Protein AF-A0AAN8F1D9-F1 (afdb_monomer_lite)

Organism: Trichostrongylus colubriformis (NCBI:txid6319)

pLDDT: mean 73.76, std 9.16, range [52.53, 87.06]

Structure (mmCIF, N/CA/C/O backbone):
data_AF-A0AAN8F1D9-F1
#
_entry.id   AF-A0AAN8F1D9-F1
#
loop_
_atom_site.group_PDB
_atom_site.id
_atom_site.type_symbol
_atom_site.label_atom_id
_atom_site.label_alt_id
_atom_site.label_comp_id
_atom_site.label_asym_id
_atom_site.label_entity_id
_atom_site.label_seq_id
_atom_site.pdbx_PDB_ins_code
_atom_site.Cartn_x
_atom_site.Cartn_y
_atom_site.Cartn_z
_atom_site.occupancy
_atom_site.B_iso_or_equiv
_atom_site.auth_seq_id
_atom_site.auth_comp_id
_atom_site.auth_asym_id
_atom_site.auth_atom_id
_atom_site.pdbx_PDB_model_num
ATOM 1 N N . MET A 1 1 ? 3.327 -11.666 -13.579 1.00 53.69 1 MET A N 1
ATOM 2 C CA . MET A 1 1 ? 2.698 -10.582 -12.783 1.00 53.69 1 MET A CA 1
ATOM 3 C C . MET A 1 1 ? 1.737 -11.094 -11.709 1.00 53.69 1 MET A C 1
ATOM 5 O O . MET A 1 1 ? 1.859 -10.645 -10.581 1.00 53.69 1 MET A O 1
ATOM 9 N N . ARG A 1 2 ? 0.835 -12.052 -11.993 1.00 58.66 2 ARG A N 1
ATOM 10 C CA . ARG A 1 2 ? -0.145 -12.573 -11.006 1.00 58.66 2 ARG A CA 1
ATOM 11 C C . ARG A 1 2 ? 0.487 -13.102 -9.704 1.00 58.66 2 ARG A C 1
ATOM 13 O O . ARG A 1 2 ? 0.009 -12.784 -8.625 1.00 58.66 2 ARG A O 1
ATOM 20 N N . ASN A 1 3 ? 1.609 -13.815 -9.809 1.00 66.00 3 ASN A N 1
ATOM 21 C CA . ASN A 1 3 ? 2.299 -14.393 -8.647 1.00 66.00 3 ASN A CA 1
ATOM 22 C C . ASN A 1 3 ? 2.954 -13.321 -7.761 1.00 66.00 3 ASN A C 1
ATOM 24 O O . ASN A 1 3 ? 2.948 -13.440 -6.544 1.00 66.00 3 ASN A O 1
ATOM 28 N N . THR A 1 4 ? 3.471 -12.244 -8.361 1.00 73.31 4 THR A N 1
ATOM 29 C CA . THR A 1 4 ? 4.082 -11.125 -7.630 1.00 73.31 4 THR A CA 1
ATOM 30 C C . THR A 1 4 ? 3.043 -10.373 -6.806 1.00 73.31 4 THR A C 1
ATOM 32 O O . THR A 1 4 ? 3.311 -10.066 -5.652 1.00 73.31 4 THR A O 1
ATOM 35 N N . ILE A 1 5 ? 1.849 -10.137 -7.368 1.00 71.81 5 ILE A N 1
ATOM 36 C CA . ILE A 1 5 ? 0.749 -9.462 -6.662 1.00 71.81 5 ILE A CA 1
ATOM 37 C C . ILE A 1 5 ? 0.263 -10.313 -5.483 1.00 71.81 5 ILE A C 1
ATOM 39 O O . ILE A 1 5 ? 0.079 -9.787 -4.392 1.00 71.81 5 ILE A O 1
ATOM 43 N N . SER A 1 6 ? 0.126 -11.633 -5.652 1.00 75.06 6 SER A N 1
ATOM 44 C CA . SER A 1 6 ? -0.197 -12.524 -4.527 1.00 75.06 6 SER A CA 1
ATOM 45 C C . SER A 1 6 ? 0.908 -12.557 -3.466 1.00 75.06 6 SER A C 1
ATOM 47 O O . SER A 1 6 ? 0.601 -12.564 -2.277 1.00 75.06 6 SER A O 1
ATOM 49 N N . ASN A 1 7 ? 2.179 -12.512 -3.876 1.00 78.62 7 ASN A N 1
ATOM 50 C CA . ASN A 1 7 ? 3.313 -12.538 -2.951 1.00 78.62 7 ASN A CA 1
ATOM 51 C C . ASN A 1 7 ? 3.467 -11.241 -2.135 1.00 78.62 7 ASN A C 1
ATOM 53 O O . ASN A 1 7 ? 3.983 -11.292 -1.027 1.00 78.62 7 ASN A O 1
ATOM 57 N N . ILE A 1 8 ? 3.015 -10.092 -2.654 1.00 78.56 8 ILE A N 1
ATOM 58 C CA . ILE A 1 8 ? 2.994 -8.804 -1.928 1.00 78.56 8 ILE A CA 1
ATOM 59 C C . ILE A 1 8 ? 1.666 -8.542 -1.205 1.00 78.56 8 ILE A C 1
ATOM 61 O O . ILE A 1 8 ? 1.644 -7.819 -0.211 1.00 78.56 8 ILE A O 1
ATOM 65 N N . ALA A 1 9 ? 0.567 -9.161 -1.643 1.00 82.12 9 ALA A N 1
ATOM 66 C CA . ALA A 1 9 ? -0.719 -9.081 -0.955 1.00 82.12 9 ALA A CA 1
ATOM 67 C C . ALA A 1 9 ? -0.669 -9.773 0.415 1.00 82.12 9 ALA A C 1
ATOM 69 O O . ALA A 1 9 ? -1.181 -9.229 1.387 1.00 82.12 9 ALA A O 1
ATOM 70 N N . TRP A 1 10 ? 0.001 -10.925 0.513 1.00 80.88 10 TRP A N 1
ATOM 71 C CA . TRP A 1 10 ? 0.157 -11.665 1.768 1.00 80.88 10 TRP A CA 1
ATOM 72 C C . TRP A 1 10 ? 0.825 -10.857 2.904 1.00 80.88 10 TRP A C 1
ATOM 74 O O . TRP A 1 10 ? 0.210 -10.731 3.965 1.00 80.88 10 TRP A O 1
ATOM 84 N N . PRO A 1 11 ? 2.010 -10.234 2.719 1.00 82.81 11 PRO A N 1
ATOM 85 C CA . PRO A 1 11 ? 2.629 -9.402 3.753 1.00 82.81 11 PRO A CA 1
ATOM 86 C C . PRO A 1 11 ? 1.838 -8.117 4.040 1.00 82.81 11 PRO A C 1
ATOM 88 O O . PRO A 1 11 ? 1.803 -7.668 5.183 1.00 82.81 11 PRO A O 1
ATOM 91 N N . MET A 1 12 ? 1.155 -7.542 3.043 1.00 84.12 12 MET A N 1
ATOM 92 C CA . MET A 1 12 ? 0.276 -6.384 3.257 1.00 84.12 12 MET A CA 1
ATOM 93 C C . MET A 1 12 ? -0.917 -6.740 4.143 1.00 84.12 12 MET A C 1
ATOM 9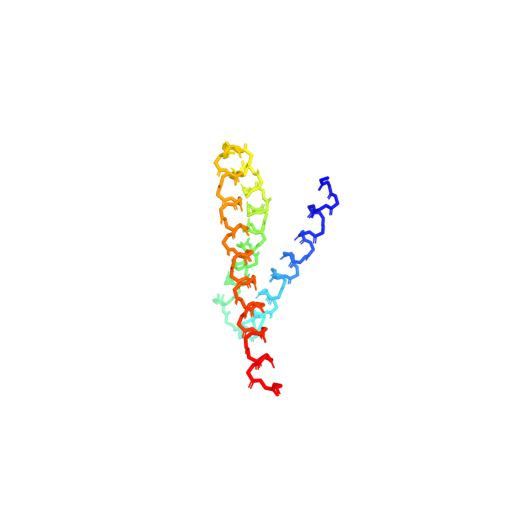5 O O . MET A 1 12 ? -1.200 -6.039 5.114 1.00 84.12 12 MET A O 1
ATOM 99 N N . SER A 1 13 ? -1.590 -7.856 3.860 1.00 85.25 13 SER A N 1
ATOM 100 C CA . SER A 1 13 ? -2.668 -8.362 4.708 1.00 85.25 13 SER A CA 1
ATOM 10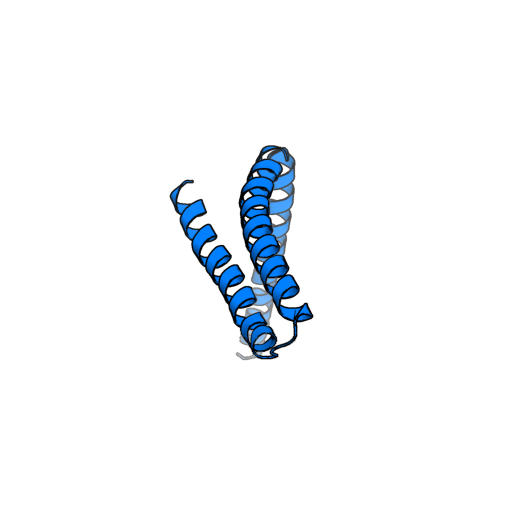1 C C . SER A 1 13 ? -2.163 -8.702 6.106 1.00 85.25 13 SER A C 1
ATOM 103 O O . SER A 1 13 ? -2.815 -8.342 7.079 1.00 85.25 13 SER A O 1
ATOM 105 N N . GLN A 1 14 ? -0.985 -9.316 6.228 1.00 87.06 14 GLN A N 1
ATOM 106 C CA . GLN A 1 14 ? -0.368 -9.610 7.521 1.00 87.06 14 GLN A CA 1
ATOM 107 C C . GLN A 1 14 ? -0.124 -8.338 8.351 1.00 87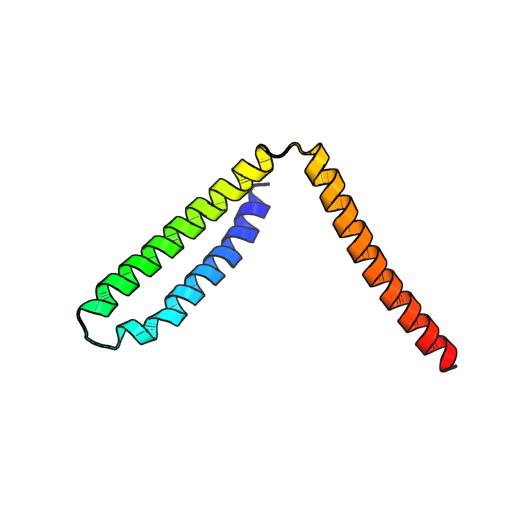.06 14 GLN A C 1
ATOM 109 O O . GLN A 1 14 ? -0.440 -8.314 9.540 1.00 87.06 14 GLN A O 1
ATOM 114 N N . ALA A 1 15 ? 0.367 -7.268 7.723 1.00 84.88 15 ALA A N 1
ATOM 115 C CA . ALA A 1 15 ? 0.550 -5.968 8.364 1.00 84.88 15 ALA A CA 1
ATOM 116 C C . ALA A 1 15 ? -0.785 -5.295 8.743 1.00 84.88 15 ALA A C 1
ATOM 118 O O . ALA A 1 15 ? -0.900 -4.703 9.810 1.00 84.88 15 ALA A O 1
ATOM 119 N N . GLY A 1 16 ? -1.821 -5.408 7.907 1.00 84.25 16 GLY A N 1
ATOM 120 C CA . GLY A 1 16 ? -3.159 -4.898 8.229 1.00 84.25 16 GLY A CA 1
ATOM 121 C C . GLY A 1 16 ? -3.838 -5.669 9.365 1.00 84.25 16 GLY A C 1
ATOM 122 O O . GLY A 1 16 ? -4.549 -5.097 10.183 1.00 84.25 16 GLY A O 1
ATOM 123 N N . ILE A 1 17 ? -3.599 -6.975 9.457 1.00 85.56 17 ILE A N 1
ATOM 124 C CA . ILE A 1 17 ? -4.145 -7.804 10.535 1.00 85.56 17 ILE A CA 1
ATOM 125 C C . ILE A 1 17 ? -3.447 -7.482 11.863 1.00 85.56 17 ILE A C 1
ATOM 127 O O . ILE A 1 17 ? -4.110 -7.424 12.898 1.00 85.56 17 ILE A O 1
ATOM 131 N N . SER A 1 18 ? -2.139 -7.208 11.857 1.00 86.44 18 SER A N 1
ATOM 132 C CA . SER A 1 18 ? -1.414 -6.862 13.084 1.00 86.44 18 SER A CA 1
ATOM 133 C C . SER A 1 18 ? -1.833 -5.509 13.667 1.00 86.44 18 SER A C 1
ATOM 135 O O . SER A 1 18 ? -1.879 -5.382 14.889 1.00 86.44 18 SER A O 1
ATOM 137 N N . THR A 1 19 ? -2.225 -4.527 12.846 1.00 85.19 19 THR A N 1
ATOM 138 C CA . THR A 1 19 ? -2.769 -3.246 13.339 1.00 85.19 19 THR A CA 1
ATOM 139 C C . THR A 1 19 ? -4.139 -3.425 13.991 1.00 85.19 19 THR A C 1
ATOM 141 O O . THR A 1 19 ? -4.399 -2.848 15.047 1.00 85.19 19 THR A O 1
ATOM 144 N N . VAL A 1 20 ? -4.988 -4.287 13.424 1.00 79.62 20 VAL A N 1
ATOM 145 C CA . VAL A 1 20 ? -6.289 -4.646 14.011 1.00 79.62 20 VAL A CA 1
ATOM 146 C C . VAL A 1 20 ? -6.101 -5.386 15.339 1.00 79.62 20 VAL A C 1
ATOM 148 O O . VAL A 1 20 ? -6.740 -5.037 16.330 1.00 79.62 20 VAL A O 1
ATOM 151 N N . ILE A 1 21 ? -5.182 -6.357 15.395 1.00 81.56 21 ILE A N 1
ATOM 152 C CA . ILE A 1 21 ? -4.850 -7.091 16.628 1.00 81.56 21 ILE A CA 1
ATOM 153 C C . ILE A 1 21 ? -4.217 -6.161 17.680 1.00 81.56 21 ILE A C 1
ATOM 155 O O . ILE A 1 21 ? -4.500 -6.296 18.866 1.00 81.56 21 ILE A O 1
ATOM 159 N N . CYS A 1 22 ? -3.414 -5.175 17.272 1.00 78.69 22 CYS A N 1
ATOM 160 C CA . CYS A 1 22 ? -2.811 -4.186 18.171 1.00 78.69 22 CYS A CA 1
ATOM 161 C C . CYS A 1 22 ? -3.851 -3.258 18.827 1.00 78.69 22 CYS A C 1
ATOM 163 O O . CYS A 1 22 ? -3.654 -2.812 19.955 1.00 78.69 22 CYS A O 1
ATOM 165 N N . ILE A 1 23 ? -4.983 -3.009 18.160 1.00 72.75 23 ILE A N 1
ATOM 166 C CA . ILE A 1 23 ? -6.097 -2.193 18.678 1.00 72.75 23 ILE A CA 1
ATOM 167 C C . ILE A 1 23 ? -7.097 -3.024 19.506 1.00 72.75 23 ILE A C 1
ATOM 169 O O . ILE A 1 23 ? -7.897 -2.469 20.259 1.00 72.75 23 ILE A O 1
ATOM 173 N N . LEU A 1 24 ? -7.008 -4.356 19.461 1.00 69.62 24 LEU A N 1
ATOM 174 C CA . LEU A 1 24 ? -7.831 -5.286 20.241 1.00 69.62 24 LEU A CA 1
ATOM 175 C C . LEU A 1 24 ? -7.905 -4.998 21.763 1.00 69.62 24 LEU A C 1
ATOM 177 O O . LEU A 1 24 ? -9.006 -5.092 22.303 1.00 69.62 24 LEU A O 1
ATOM 181 N N . PRO A 1 25 ? -6.836 -4.597 22.488 1.00 64.94 25 PRO A N 1
ATOM 182 C CA . PRO A 1 25 ? -6.941 -4.291 23.920 1.00 64.94 25 PRO A CA 1
ATOM 183 C C . PRO A 1 25 ? -7.829 -3.073 24.242 1.00 64.94 25 PRO A C 1
ATOM 185 O O . PRO A 1 25 ? -8.349 -2.988 25.352 1.00 64.94 25 PRO A O 1
ATOM 188 N N . ILE A 1 26 ? -8.091 -2.174 23.283 1.00 63.78 26 ILE A N 1
ATOM 189 C CA . ILE A 1 26 ? -9.021 -1.038 23.456 1.00 63.78 26 ILE A CA 1
ATOM 190 C C . ILE A 1 26 ? -10.490 -1.510 23.521 1.00 63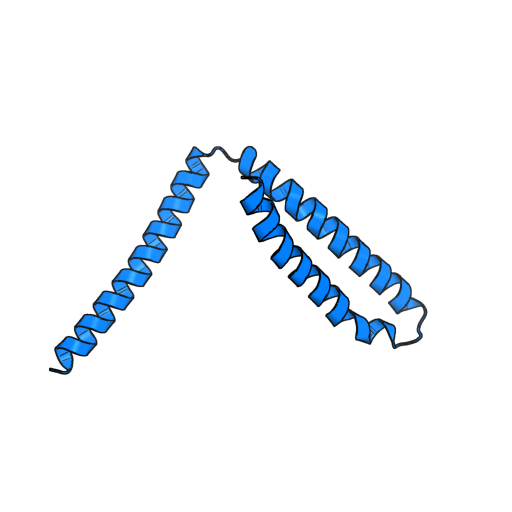.78 26 ILE A C 1
ATOM 192 O O . ILE A 1 26 ? -11.317 -0.849 24.146 1.00 63.78 26 ILE A O 1
ATOM 196 N N . VAL A 1 27 ? -10.821 -2.673 22.939 1.00 57.34 27 VAL A N 1
ATOM 197 C CA . VAL A 1 27 ? -12.173 -3.284 22.961 1.00 57.34 27 VAL A CA 1
ATOM 198 C C . VAL A 1 27 ? -12.564 -3.784 24.352 1.00 57.34 27 VAL A C 1
ATOM 200 O O . VAL A 1 27 ? -13.748 -3.843 24.683 1.00 57.34 27 VAL A O 1
ATOM 203 N N . VAL A 1 28 ? -11.580 -4.163 25.170 1.00 59.09 28 VAL A N 1
ATOM 204 C CA . VAL A 1 28 ? -11.818 -4.769 26.489 1.00 59.09 28 VAL A CA 1
ATOM 205 C C . VAL A 1 28 ? -12.395 -3.742 27.478 1.00 59.09 28 VAL A C 1
ATOM 207 O O . VAL A 1 28 ? -13.072 -4.115 28.435 1.00 59.09 28 VAL A O 1
ATOM 210 N N . LEU A 1 29 ? -12.234 -2.441 27.203 1.00 63.38 29 LEU A N 1
ATOM 211 C CA . LEU A 1 29 ? -12.933 -1.373 27.914 1.00 63.38 29 LEU A CA 1
ATOM 212 C C . LEU A 1 29 ? -14.404 -1.331 27.455 1.00 63.38 29 LEU A C 1
ATOM 214 O O . LEU A 1 29 ? -14.726 -0.791 26.399 1.00 63.38 29 LEU A O 1
ATOM 218 N N . GLN A 1 30 ? -15.295 -1.916 28.260 1.00 54.09 30 GLN A N 1
ATOM 219 C CA . GLN A 1 30 ? -16.756 -1.986 28.083 1.00 54.09 30 GLN A CA 1
ATOM 220 C C . GLN A 1 30 ? -17.431 -0.600 28.149 1.00 54.09 30 GLN A C 1
ATOM 222 O O . GLN A 1 30 ? -18.235 -0.317 29.033 1.00 54.09 30 GLN A O 1
ATOM 227 N N . ASN A 1 31 ? -17.089 0.299 27.233 1.00 58.88 31 ASN A N 1
ATOM 228 C CA . ASN A 1 31 ? -17.721 1.601 27.083 1.00 58.88 31 ASN A CA 1
ATOM 229 C C . ASN A 1 31 ? -18.356 1.692 25.682 1.00 58.88 31 ASN A C 1
ATOM 231 O O . ASN A 1 31 ? -17.859 1.103 24.725 1.00 58.88 31 ASN A O 1
ATOM 235 N N . TYR A 1 32 ? -19.463 2.418 25.526 1.00 60.97 32 TYR A N 1
ATOM 236 C CA . TYR A 1 32 ? -20.205 2.486 24.253 1.00 60.97 32 TYR A CA 1
ATOM 237 C C . TYR A 1 32 ? -19.407 3.159 23.113 1.00 60.97 32 TYR A C 1
ATOM 239 O O . TYR A 1 32 ? -19.628 2.877 21.936 1.00 60.97 32 TYR A O 1
ATOM 247 N N . ILE A 1 33 ? -18.445 4.018 23.458 1.00 65.75 33 ILE A N 1
ATOM 248 C CA . ILE A 1 33 ? -17.602 4.784 22.524 1.00 65.75 33 ILE A CA 1
ATOM 249 C C . ILE A 1 33 ? -16.547 3.921 21.779 1.00 65.75 33 ILE A C 1
ATOM 251 O O . ILE A 1 33 ? -16.425 4.055 20.560 1.00 65.75 33 ILE A O 1
ATOM 255 N N . PRO A 1 34 ? -15.796 3.002 22.418 1.00 68.31 34 PRO A N 1
ATOM 256 C CA . PRO A 1 34 ? -14.820 2.158 21.714 1.00 68.31 34 PRO A CA 1
ATOM 257 C C . PRO A 1 34 ? -15.419 1.148 20.714 1.00 68.31 34 PRO A C 1
ATOM 259 O O . PRO A 1 34 ? -14.725 0.730 19.786 1.00 68.31 34 PRO A O 1
ATOM 262 N N . LEU A 1 35 ? -16.707 0.792 20.815 1.00 71.31 35 LEU A N 1
ATOM 263 C CA . LEU A 1 35 ? -17.344 -0.146 19.875 1.00 71.31 35 LEU A CA 1
ATOM 264 C C . LEU A 1 35 ? -17.444 0.431 18.453 1.00 71.31 35 LEU A C 1
ATOM 266 O O . LEU A 1 35 ? -17.184 -0.269 17.469 1.00 71.31 35 LEU A O 1
ATOM 270 N N . VAL A 1 36 ? -17.775 1.720 18.336 1.00 73.94 36 VAL A N 1
ATOM 271 C CA . VAL A 1 36 ? -17.802 2.421 17.041 1.00 73.94 36 VAL A CA 1
ATOM 272 C C . VAL A 1 36 ? -16.393 2.713 16.528 1.00 73.94 36 VAL A C 1
ATOM 274 O O . VAL A 1 36 ? -16.165 2.672 15.320 1.00 73.94 36 VAL A O 1
ATOM 277 N N . PHE A 1 37 ? -15.424 2.907 17.427 1.00 72.50 37 PHE A N 1
ATOM 278 C CA . PHE A 1 37 ? -14.016 3.083 17.072 1.00 72.50 37 PHE A CA 1
ATOM 279 C C . PHE A 1 37 ? -13.456 1.841 16.372 1.00 72.50 37 PHE A C 1
ATOM 281 O O . PHE A 1 37 ? -12.910 1.937 15.279 1.00 72.50 37 PHE A O 1
ATOM 288 N N . VAL A 1 38 ? -13.681 0.651 16.927 1.00 75.94 38 VAL A N 1
ATOM 289 C CA . VAL A 1 38 ? -13.159 -0.605 16.361 1.00 75.94 38 VAL A CA 1
ATOM 290 C C . VAL A 1 38 ? -13.830 -0.950 15.035 1.00 75.94 38 VAL A C 1
ATOM 292 O O . VAL A 1 38 ? -13.154 -1.373 14.095 1.00 75.94 38 VAL A O 1
ATOM 295 N N . LYS A 1 39 ? -15.143 -0.705 14.916 1.00 76.94 39 LYS A N 1
ATOM 296 C CA . LYS A 1 39 ? -15.855 -0.837 13.637 1.00 76.94 39 LYS A CA 1
ATOM 297 C C . LYS A 1 39 ? -15.298 0.111 12.571 1.00 76.94 39 LYS A C 1
ATOM 299 O O . LYS A 1 39 ? -15.124 -0.307 11.430 1.00 76.94 39 LYS A O 1
ATOM 304 N N . THR A 1 40 ? -14.961 1.342 12.950 1.00 83.62 40 THR A N 1
ATOM 305 C CA . THR A 1 40 ? -14.386 2.347 12.043 1.00 83.62 40 THR A CA 1
ATOM 306 C C . THR A 1 40 ? -12.959 1.986 11.634 1.00 83.62 40 THR A C 1
ATOM 308 O O . THR A 1 40 ? -12.640 2.033 10.452 1.00 83.62 40 THR A O 1
ATOM 311 N N . ILE A 1 41 ? -12.119 1.554 12.578 1.00 83.56 41 ILE A N 1
ATOM 312 C CA . ILE A 1 41 ? -10.740 1.117 12.319 1.00 83.56 41 ILE A CA 1
ATOM 313 C C . ILE A 1 41 ? -10.710 -0.127 11.422 1.00 83.56 41 ILE A C 1
ATOM 315 O O . ILE A 1 41 ? -9.949 -0.196 10.464 1.00 83.56 41 ILE A O 1
ATOM 319 N N . THR A 1 42 ? -11.564 -1.111 11.684 1.00 82.88 42 THR A N 1
ATOM 320 C CA . THR A 1 42 ? -11.623 -2.322 10.853 1.00 82.88 42 THR A CA 1
ATOM 321 C C . THR A 1 42 ? -12.050 -1.979 9.427 1.00 82.88 42 THR A C 1
ATOM 323 O O . THR A 1 42 ? -11.448 -2.446 8.462 1.00 82.88 42 THR A O 1
ATOM 326 N N . LEU A 1 43 ? -13.053 -1.109 9.284 1.00 86.19 43 LEU A N 1
ATOM 327 C CA . LEU A 1 43 ? -13.541 -0.674 7.982 1.00 86.19 43 LEU A CA 1
ATOM 328 C C . LEU A 1 43 ? -12.500 0.172 7.242 1.00 86.19 43 LEU A C 1
ATOM 330 O O . LEU A 1 43 ? -12.250 -0.095 6.073 1.00 86.19 43 LEU A O 1
ATOM 334 N N . VAL A 1 44 ? -11.841 1.128 7.906 1.00 86.69 44 VAL A N 1
ATOM 335 C CA . VAL A 1 44 ? -10.803 1.959 7.272 1.00 86.69 44 VAL A CA 1
ATOM 336 C C . VAL A 1 44 ? -9.571 1.140 6.893 1.00 86.69 44 VAL A C 1
ATOM 338 O O . VAL A 1 44 ? -8.978 1.413 5.857 1.00 86.69 44 VAL A O 1
ATOM 341 N N . VAL A 1 45 ? -9.204 0.108 7.661 1.00 86.38 45 VAL A N 1
ATOM 342 C CA . VAL A 1 45 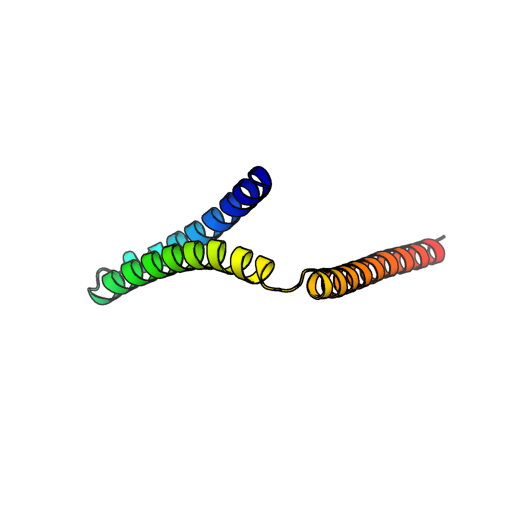? -8.088 -0.789 7.321 1.00 86.38 45 VAL A CA 1
ATOM 343 C C . VAL A 1 45 ? -8.441 -1.644 6.108 1.00 86.38 45 VAL A C 1
ATOM 345 O O . VAL A 1 45 ? -7.650 -1.704 5.173 1.00 86.38 45 VAL A O 1
ATOM 348 N N . ILE A 1 46 ? -9.630 -2.254 6.056 1.00 85.25 46 ILE A N 1
ATOM 349 C CA . ILE A 1 46 ? -10.053 -3.058 4.896 1.00 85.25 46 ILE A CA 1
ATOM 350 C C . ILE A 1 46 ? -10.190 -2.177 3.653 1.00 85.25 46 ILE A C 1
ATOM 352 O O . ILE A 1 46 ? -9.658 -2.509 2.596 1.00 85.25 46 ILE A O 1
ATOM 356 N N . TRP A 1 47 ? -10.863 -1.033 3.779 1.00 84.94 47 TRP A N 1
ATOM 357 C CA . TRP A 1 47 ? -11.071 -0.104 2.672 1.00 84.94 47 TRP A CA 1
ATOM 358 C C . TRP A 1 47 ? -9.754 0.533 2.229 1.00 84.94 47 TRP A C 1
ATOM 360 O O . TRP A 1 47 ? -9.519 0.678 1.036 1.00 84.94 47 TRP A O 1
ATOM 370 N N . GLY A 1 48 ? -8.865 0.853 3.168 1.00 85.56 48 GLY A N 1
ATOM 371 C CA . GLY A 1 48 ? -7.536 1.400 2.917 1.00 85.56 48 GLY A CA 1
ATOM 372 C C . GLY A 1 48 ? -6.586 0.390 2.281 1.00 85.56 48 GLY A C 1
ATOM 373 O O . GLY A 1 48 ? -5.870 0.755 1.356 1.00 85.56 48 GLY A O 1
ATOM 374 N N . LEU A 1 49 ? -6.615 -0.884 2.689 1.00 83.31 49 LEU A N 1
ATOM 375 C CA . LEU A 1 49 ? -5.868 -1.944 2.007 1.00 83.31 49 LEU A CA 1
ATOM 376 C C . LEU A 1 49 ? -6.427 -2.202 0.612 1.00 83.31 49 LEU A C 1
ATOM 378 O O . LEU A 1 49 ? -5.654 -2.338 -0.328 1.00 83.31 49 LEU A O 1
ATOM 382 N N . TRP A 1 50 ? -7.749 -2.256 0.452 1.00 83.94 50 TRP A N 1
ATOM 383 C CA . TRP A 1 50 ? -8.366 -2.530 -0.844 1.00 83.94 50 TRP A CA 1
ATOM 384 C C . TRP A 1 50 ? -8.143 -1.374 -1.824 1.00 83.94 50 TRP A C 1
ATOM 386 O O . TRP A 1 50 ? -7.662 -1.581 -2.935 1.00 83.94 50 TRP A O 1
ATOM 396 N N . HIS A 1 51 ? -8.383 -0.139 -1.382 1.00 78.62 51 HIS A N 1
ATOM 397 C CA . HIS A 1 51 ? -8.115 1.063 -2.160 1.00 78.62 51 HIS A CA 1
ATOM 398 C C . HIS A 1 51 ? -6.614 1.285 -2.361 1.00 78.62 51 HIS A C 1
ATOM 400 O O . HIS A 1 51 ? -6.208 1.637 -3.454 1.00 78.62 51 HIS A O 1
ATOM 406 N N . GLY A 1 52 ? -5.763 1.020 -1.370 1.00 80.62 52 GLY A N 1
ATOM 407 C CA . GLY A 1 52 ? -4.307 1.124 -1.494 1.00 80.62 52 GLY A CA 1
ATOM 408 C C . GLY A 1 52 ? -3.728 0.108 -2.476 1.00 80.62 52 GLY A C 1
ATOM 409 O O . GLY A 1 52 ? -2.896 0.463 -3.302 1.00 80.62 52 GLY A O 1
ATOM 410 N N . LEU A 1 53 ? -4.216 -1.135 -2.465 1.00 80.62 53 LEU A N 1
ATOM 411 C CA . LEU A 1 53 ? -3.762 -2.185 -3.379 1.00 80.62 53 LEU A CA 1
ATOM 412 C C . LEU A 1 53 ? -4.319 -2.022 -4.802 1.00 80.62 53 LEU A C 1
ATOM 414 O O . LEU A 1 53 ? -3.732 -2.576 -5.722 1.00 80.62 53 LEU A O 1
ATOM 418 N N . VAL A 1 54 ? -5.419 -1.283 -5.001 1.00 81.25 54 VAL A N 1
ATOM 419 C CA . VAL A 1 54 ? -6.025 -1.010 -6.323 1.00 81.25 54 VAL A CA 1
ATOM 420 C C . VAL A 1 54 ? -5.581 0.340 -6.898 1.00 81.25 54 VAL A C 1
ATOM 422 O O . VAL A 1 54 ? -5.283 0.441 -8.087 1.00 81.25 54 VAL A O 1
ATOM 425 N N . LEU A 1 55 ? -5.477 1.376 -6.067 1.00 80.12 55 LEU A N 1
ATOM 426 C CA . LEU A 1 55 ? -5.066 2.714 -6.484 1.00 80.12 55 LEU A CA 1
ATOM 427 C C . LEU A 1 55 ? -3.578 2.746 -6.819 1.00 80.12 55 LEU A C 1
ATOM 429 O O . LEU A 1 55 ? -3.211 3.338 -7.822 1.00 80.12 55 LEU A O 1
ATOM 433 N N . LEU A 1 56 ? -2.723 2.069 -6.051 1.00 75.38 56 LEU A N 1
ATOM 434 C CA . LEU A 1 56 ? -1.281 2.027 -6.305 1.00 75.38 56 LEU A CA 1
ATOM 435 C C . LEU A 1 56 ? -0.932 1.417 -7.688 1.00 75.38 56 LEU A C 1
ATOM 437 O O . LEU A 1 56 ? -0.184 2.063 -8.423 1.00 75.38 56 LEU A O 1
ATOM 441 N N . PRO A 1 57 ? -1.491 0.271 -8.139 1.00 71.62 57 PRO A N 1
ATOM 442 C CA . PRO A 1 57 ? -1.275 -0.217 -9.504 1.00 71.62 57 PRO A CA 1
ATOM 443 C C . PRO A 1 57 ? -1.955 0.639 -10.582 1.00 71.62 57 PRO A C 1
ATOM 445 O O . PRO A 1 57 ? -1.391 0.770 -11.667 1.00 71.62 57 PRO A O 1
ATOM 448 N N . ALA A 1 58 ? -3.109 1.260 -10.310 1.00 79.81 58 ALA A N 1
ATOM 449 C CA . ALA A 1 58 ? -3.742 2.190 -11.252 1.00 79.81 58 ALA A CA 1
ATOM 450 C C . ALA A 1 58 ? -2.885 3.452 -11.470 1.00 79.81 58 ALA A C 1
ATOM 452 O O . ALA A 1 58 ? -2.618 3.844 -12.606 1.00 79.81 58 ALA A O 1
ATOM 453 N N . PHE A 1 59 ? -2.357 4.030 -10.390 1.00 74.88 59 PHE A N 1
ATOM 454 C CA . PHE A 1 59 ? -1.483 5.201 -10.426 1.00 74.88 59 PHE A CA 1
ATOM 455 C C . PHE A 1 59 ? -0.133 4.882 -11.080 1.00 74.88 59 PHE A C 1
ATOM 457 O O . PHE A 1 59 ? 0.349 5.657 -11.904 1.00 74.88 59 PHE A O 1
ATOM 464 N N . LEU A 1 60 ? 0.450 3.712 -10.788 1.00 67.38 60 LEU A N 1
ATOM 465 C CA . LEU A 1 60 ? 1.649 3.216 -11.476 1.00 67.38 60 LEU A CA 1
ATOM 466 C C . LEU A 1 60 ? 1.414 2.981 -12.974 1.00 67.38 60 LEU A C 1
ATOM 468 O O . LEU A 1 60 ? 2.334 3.175 -13.761 1.00 67.38 60 LEU A O 1
ATOM 472 N N . SER A 1 61 ? 0.204 2.581 -13.375 1.00 70.31 61 SER A N 1
ATOM 473 C CA . SER A 1 61 ? -0.155 2.410 -14.787 1.00 70.31 61 SER A CA 1
ATOM 474 C C . SER A 1 61 ? -0.360 3.741 -15.515 1.00 70.31 61 SER A C 1
ATOM 476 O O . SER A 1 61 ? -0.163 3.800 -16.727 1.00 70.31 61 SER A O 1
ATOM 478 N N . GLN A 1 62 ? -0.786 4.790 -14.808 1.00 74.00 62 GLN A N 1
ATOM 479 C CA . GLN A 1 62 ? -1.006 6.125 -15.374 1.00 74.00 62 GLN A CA 1
ATOM 480 C C . GLN A 1 62 ? 0.260 6.991 -15.364 1.00 74.00 62 GLN A C 1
ATOM 482 O O . GLN A 1 62 ? 0.406 7.866 -16.218 1.00 74.00 62 GLN A O 1
ATOM 487 N N . ILE A 1 63 ? 1.192 6.753 -14.436 1.00 76.38 63 ILE A N 1
ATOM 488 C CA . ILE A 1 63 ? 2.513 7.383 -14.457 1.00 76.38 63 ILE A CA 1
ATOM 489 C C . ILE A 1 63 ? 3.260 6.887 -15.704 1.00 76.38 63 ILE A C 1
ATOM 491 O O . ILE A 1 63 ? 3.479 5.682 -15.849 1.00 76.38 63 ILE A O 1
ATOM 495 N N . PRO A 1 64 ? 3.679 7.782 -16.619 1.00 65.19 64 PRO A N 1
ATOM 496 C CA . PRO A 1 64 ? 4.380 7.367 -17.821 1.00 65.19 64 PRO A CA 1
ATOM 497 C C . PRO A 1 64 ? 5.667 6.652 -17.408 1.00 65.19 64 PRO A C 1
ATOM 499 O O . PRO A 1 64 ? 6.549 7.249 -16.787 1.00 65.19 64 PRO A O 1
ATOM 502 N N . LEU A 1 65 ? 5.776 5.372 -17.781 1.00 65.19 65 LEU A N 1
ATOM 503 C CA . LEU A 1 65 ? 6.902 4.471 -17.494 1.00 65.19 65 LEU A CA 1
ATOM 504 C C . LEU A 1 65 ? 8.278 5.114 -17.728 1.00 65.19 65 LEU A C 1
ATOM 506 O O . LEU A 1 65 ? 9.248 4.727 -17.087 1.00 65.19 65 LEU A O 1
ATOM 510 N N . ARG A 1 66 ? 8.374 6.112 -18.615 1.00 62.91 66 ARG A N 1
ATOM 511 C CA . ARG A 1 66 ? 9.589 6.903 -18.848 1.00 62.91 66 ARG A CA 1
ATOM 512 C C . ARG A 1 66 ? 10.086 7.634 -17.600 1.00 62.91 66 ARG A C 1
ATOM 514 O O . ARG A 1 66 ? 11.283 7.586 -17.342 1.00 62.91 66 ARG A O 1
ATOM 521 N N . LEU A 1 67 ? 9.205 8.264 -16.821 1.00 67.12 67 LEU A N 1
ATOM 522 C CA . LEU A 1 67 ? 9.596 8.973 -15.597 1.00 67.12 67 LEU A CA 1
ATOM 523 C C . LEU A 1 67 ? 9.912 8.004 -14.460 1.00 67.12 67 LEU A C 1
ATOM 525 O O . LEU A 1 67 ? 10.893 8.204 -13.749 1.00 67.12 67 LEU A O 1
ATOM 529 N N . LEU A 1 68 ? 9.126 6.932 -14.319 1.00 72.50 68 LEU A N 1
ATOM 530 C CA . LEU A 1 68 ? 9.368 5.910 -13.301 1.00 72.50 68 LEU A CA 1
ATOM 531 C C . LEU A 1 68 ? 10.680 5.158 -13.561 1.00 72.50 68 LEU A C 1
ATOM 533 O O . LEU A 1 68 ? 11.436 4.917 -12.628 1.00 72.50 68 LEU A O 1
ATOM 537 N N . ASN A 1 69 ? 10.986 4.839 -14.824 1.00 70.00 69 ASN A N 1
ATOM 538 C CA . ASN A 1 69 ? 12.248 4.209 -15.204 1.00 70.00 69 ASN A CA 1
ATOM 539 C C . ASN A 1 69 ? 13.438 5.137 -14.916 1.00 70.00 69 ASN A C 1
ATOM 541 O O . ASN A 1 69 ? 14.409 4.690 -14.318 1.00 70.00 69 ASN A O 1
ATOM 545 N N . PHE A 1 70 ? 13.330 6.436 -15.223 1.00 74.12 70 PHE A N 1
ATOM 546 C CA . PHE A 1 70 ? 14.382 7.410 -14.909 1.00 74.12 70 PHE A CA 1
ATOM 547 C C . PHE A 1 70 ? 14.604 7.574 -13.396 1.00 74.12 70 PHE A C 1
ATOM 549 O O . PHE A 1 70 ? 15.745 7.561 -12.935 1.00 74.12 70 PHE A O 1
ATOM 556 N N . ASN A 1 71 ? 13.526 7.695 -12.610 1.00 77.75 71 ASN A N 1
ATOM 557 C CA . ASN A 1 71 ? 13.610 7.866 -11.155 1.00 77.75 71 ASN A CA 1
ATOM 558 C C . ASN A 1 71 ? 14.061 6.582 -10.445 1.00 77.75 71 ASN A C 1
ATOM 560 O O . ASN A 1 71 ? 14.926 6.634 -9.580 1.00 77.75 71 ASN A O 1
ATOM 564 N N . CYS A 1 72 ? 13.538 5.417 -10.836 1.00 75.81 72 CYS A N 1
ATOM 565 C CA . CYS A 1 72 ? 13.942 4.129 -10.272 1.00 75.81 72 CYS A CA 1
ATOM 566 C C . CYS A 1 72 ? 15.395 3.795 -10.630 1.00 75.81 72 CYS A C 1
ATOM 568 O O . CYS A 1 72 ? 16.142 3.352 -9.764 1.00 75.81 72 CYS A O 1
ATOM 570 N N . TYR A 1 73 ? 15.837 4.098 -11.856 1.00 75.81 73 TYR A N 1
ATOM 571 C CA . TYR A 1 73 ? 17.247 3.981 -12.226 1.00 75.81 73 TYR A CA 1
ATOM 572 C C . TYR A 1 73 ? 18.123 4.921 -11.394 1.00 75.81 73 TYR A C 1
ATOM 574 O O . TYR A 1 73 ? 19.176 4.507 -10.929 1.00 75.81 73 TYR A O 1
ATOM 582 N N . ARG A 1 74 ? 17.685 6.159 -11.130 1.00 78.12 74 ARG A N 1
ATOM 583 C CA . ARG A 1 74 ? 18.400 7.099 -10.248 1.00 78.12 74 ARG A CA 1
ATOM 584 C C . ARG A 1 74 ? 18.450 6.631 -8.794 1.00 78.12 74 ARG A C 1
ATOM 586 O O . ARG A 1 74 ? 19.503 6.725 -8.182 1.00 78.12 74 ARG A O 1
ATOM 593 N N . VAL A 1 75 ? 17.365 6.100 -8.242 1.00 82.88 75 VAL A N 1
ATOM 594 C CA . VAL A 1 75 ? 17.352 5.583 -6.865 1.00 82.88 75 VAL A CA 1
ATOM 595 C C . VAL A 1 75 ? 18.210 4.324 -6.748 1.00 82.88 75 VAL A C 1
ATOM 597 O O . VAL A 1 75 ? 19.025 4.233 -5.840 1.00 82.88 75 VAL A O 1
ATOM 600 N N . LEU A 1 76 ? 18.105 3.388 -7.695 1.00 81.81 76 LEU A N 1
ATOM 601 C CA . LEU A 1 76 ? 18.938 2.183 -7.716 1.00 81.81 76 LEU A CA 1
ATOM 602 C C . LEU A 1 76 ? 20.412 2.503 -7.965 1.00 81.81 76 LEU A C 1
ATOM 604 O O . LEU A 1 76 ? 21.271 1.879 -7.354 1.00 81.81 76 LEU A O 1
ATOM 608 N N . VAL A 1 77 ? 20.732 3.467 -8.837 1.00 83.19 77 VAL A N 1
ATOM 609 C CA . VAL A 1 77 ? 22.123 3.895 -9.039 1.00 83.19 77 VAL A CA 1
ATOM 610 C C . VAL A 1 77 ? 22.662 4.560 -7.778 1.00 83.19 77 VAL A C 1
ATOM 612 O O . VAL A 1 77 ? 23.826 4.347 -7.460 1.00 83.19 77 VAL A O 1
ATOM 615 N N . ASN A 1 78 ? 21.844 5.328 -7.050 1.00 80.06 78 ASN A N 1
ATOM 616 C CA . ASN A 1 78 ? 22.262 5.962 -5.803 1.00 80.06 78 ASN A CA 1
ATOM 617 C C . ASN A 1 78 ? 22.493 4.918 -4.709 1.00 80.06 78 ASN A C 1
ATOM 619 O O . ASN A 1 78 ? 23.593 4.845 -4.181 1.00 80.06 78 ASN A O 1
ATOM 623 N N . ALA A 1 79 ? 21.529 4.018 -4.500 1.00 80.12 79 ALA A N 1
ATOM 624 C CA . ALA A 1 79 ? 21.652 2.920 -3.546 1.00 80.12 79 ALA A CA 1
ATOM 625 C C . ALA A 1 79 ? 22.840 2.001 -3.875 1.00 80.12 79 ALA A C 1
ATOM 627 O O . ALA A 1 79 ? 23.560 1.572 -2.979 1.00 80.12 79 ALA A O 1
ATOM 628 N N . ARG A 1 80 ? 23.101 1.732 -5.163 1.00 78.69 80 ARG A N 1
ATOM 629 C CA . ARG A 1 80 ? 24.297 0.988 -5.583 1.00 78.69 80 ARG A CA 1
ATOM 630 C C . ARG A 1 80 ? 25.580 1.752 -5.260 1.00 78.69 80 ARG A C 1
ATOM 632 O O . ARG A 1 80 ? 26.523 1.135 -4.793 1.00 78.69 80 ARG A O 1
ATOM 639 N N . ASN A 1 81 ? 25.635 3.063 -5.504 1.00 75.62 81 ASN A N 1
ATOM 640 C CA . ASN A 1 81 ? 26.806 3.871 -5.145 1.00 75.62 81 ASN A CA 1
ATOM 641 C C . ASN A 1 81 ? 27.023 3.926 -3.626 1.00 75.62 81 ASN A C 1
ATOM 643 O O . ASN A 1 81 ? 28.167 3.893 -3.191 1.00 75.62 81 ASN A O 1
ATOM 647 N N . GLU A 1 82 ? 25.956 3.964 -2.826 1.00 79.44 82 GLU A N 1
ATOM 648 C CA . GLU A 1 82 ? 26.038 3.900 -1.361 1.00 79.44 82 GLU A CA 1
ATOM 649 C C . GLU A 1 82 ? 26.609 2.551 -0.898 1.00 79.44 82 GLU A C 1
ATOM 651 O O . GLU A 1 82 ? 27.539 2.518 -0.093 1.00 79.44 82 GLU A O 1
ATOM 656 N N . VAL A 1 83 ? 26.137 1.441 -1.478 1.00 71.69 83 VAL A N 1
ATOM 657 C CA . VAL A 1 83 ? 26.669 0.096 -1.200 1.00 71.69 83 VAL A CA 1
ATOM 658 C C . VAL A 1 83 ? 28.131 -0.033 -1.641 1.00 71.69 83 VAL A C 1
ATOM 660 O O . VAL A 1 83 ? 28.969 -0.410 -0.830 1.00 71.69 83 VAL A O 1
ATOM 663 N N . THR A 1 84 ? 28.478 0.354 -2.873 1.00 74.88 84 THR A N 1
ATOM 664 C CA . THR A 1 84 ? 29.868 0.314 -3.361 1.00 74.88 84 THR A CA 1
ATOM 665 C C . THR A 1 84 ? 30.788 1.242 -2.559 1.00 74.88 84 THR A C 1
ATOM 667 O O . THR A 1 84 ? 31.950 0.914 -2.338 1.00 74.88 84 THR A O 1
ATOM 670 N N . GLY A 1 85 ? 30.283 2.379 -2.072 1.00 69.56 85 GLY A N 1
ATOM 671 C CA . GLY A 1 85 ? 31.017 3.272 -1.175 1.00 69.56 85 GLY A CA 1
ATOM 672 C C . GLY A 1 85 ? 31.300 2.633 0.186 1.00 69.56 85 GLY A C 1
ATOM 673 O O . GLY A 1 85 ? 32.407 2.763 0.703 1.00 69.56 85 GLY A O 1
ATOM 674 N N . GLN A 1 86 ? 30.343 1.881 0.739 1.00 69.38 86 GLN A N 1
ATOM 675 C CA . GLN A 1 86 ? 30.565 1.082 1.948 1.00 69.38 86 GLN A CA 1
ATOM 676 C C . GLN A 1 86 ? 31.569 -0.054 1.722 1.00 69.38 86 GLN A C 1
ATOM 678 O O . GLN A 1 86 ? 32.401 -0.300 2.591 1.00 69.38 86 GLN A O 1
ATOM 683 N N . GLU A 1 87 ? 31.541 -0.717 0.565 1.00 66.94 87 GLU A N 1
ATOM 684 C CA . GLU A 1 87 ? 32.512 -1.763 0.212 1.00 66.94 87 GLU A CA 1
ATOM 685 C C . GLU A 1 87 ? 33.931 -1.195 0.037 1.00 66.94 87 GLU A C 1
ATOM 687 O O . GLU A 1 87 ? 34.901 -1.806 0.483 1.00 66.94 87 GLU A O 1
ATOM 692 N N . MET A 1 88 ? 34.061 0.007 -0.536 1.00 64.19 88 MET A N 1
ATOM 693 C CA . MET A 1 88 ? 35.343 0.705 -0.690 1.00 64.19 88 MET A CA 1
ATOM 694 C C . MET A 1 88 ? 35.921 1.164 0.657 1.00 64.19 88 MET A C 1
ATOM 696 O O . MET A 1 88 ? 37.129 1.089 0.863 1.00 64.19 88 MET A O 1
ATOM 700 N N . LEU A 1 89 ? 35.063 1.574 1.596 1.00 65.81 89 LEU A N 1
ATOM 701 C CA . LEU A 1 89 ? 35.461 1.962 2.952 1.00 65.81 89 LEU A CA 1
ATOM 702 C C . LEU A 1 89 ? 35.827 0.748 3.823 1.00 65.81 89 LEU A C 1
ATOM 704 O O . LEU A 1 89 ? 36.712 0.845 4.671 1.00 65.81 89 LEU A O 1
ATOM 708 N N . LEU A 1 90 ? 35.199 -0.410 3.589 1.00 65.94 90 LEU A N 1
ATOM 709 C CA . LEU A 1 90 ? 35.615 -1.669 4.214 1.00 65.94 90 LEU A CA 1
ATOM 710 C C . LEU A 1 90 ? 36.949 -2.189 3.660 1.00 65.94 90 LEU A C 1
ATOM 712 O O . LEU A 1 90 ? 37.734 -2.730 4.432 1.00 65.94 90 LEU A O 1
ATOM 716 N N . LEU A 1 91 ? 37.238 -1.993 2.369 1.00 65.38 91 LEU A N 1
ATOM 717 C CA . LEU A 1 91 ? 38.527 -2.371 1.772 1.00 65.38 91 LEU A CA 1
ATOM 718 C C . LEU A 1 91 ? 39.684 -1.460 2.209 1.00 65.38 91 LEU A C 1
ATOM 720 O O . LEU A 1 91 ? 40.786 -1.958 2.415 1.00 65.38 91 LEU A O 1
ATOM 724 N N . ASP A 1 92 ? 39.449 -0.159 2.400 1.00 61.31 92 ASP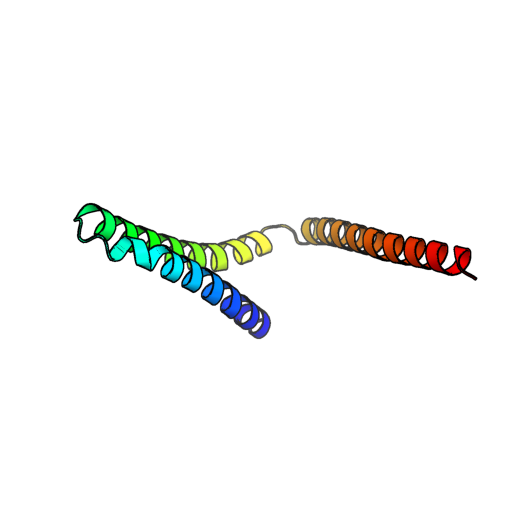 A N 1
ATOM 725 C CA . ASP A 1 92 ? 40.451 0.762 2.965 1.00 61.31 92 ASP A CA 1
ATOM 726 C C . ASP A 1 92 ? 40.745 0.443 4.442 1.00 61.31 92 ASP A C 1
ATOM 728 O O . ASP A 1 92 ? 41.899 0.408 4.865 1.00 61.31 92 ASP A O 1
ATOM 732 N N . GLY A 1 93 ? 39.710 0.099 5.216 1.00 60.31 93 GLY A N 1
ATOM 733 C CA . GLY A 1 93 ? 39.858 -0.324 6.610 1.00 60.31 93 GLY A CA 1
ATOM 734 C C . GLY A 1 93 ? 40.580 -1.665 6.794 1.00 60.31 93 GLY A C 1
ATOM 735 O O . GLY A 1 93 ? 41.262 -1.843 7.804 1.00 60.31 93 GLY A O 1
ATOM 736 N N . ASP A 1 94 ? 40.454 -2.594 5.841 1.00 59.75 94 ASP A N 1
ATOM 737 C CA . ASP A 1 94 ? 41.170 -3.879 5.853 1.00 59.75 94 ASP A CA 1
ATOM 738 C C . ASP A 1 94 ? 42.617 -3.725 5.348 1.00 59.75 94 ASP A C 1
ATOM 740 O O . ASP A 1 94 ? 43.538 -4.263 5.958 1.00 59.75 94 ASP A O 1
ATOM 744 N N . ALA A 1 95 ? 42.849 -2.886 4.328 1.00 61.00 95 ALA A N 1
ATOM 745 C CA . ALA A 1 95 ? 44.185 -2.565 3.813 1.00 61.00 95 ALA A CA 1
ATOM 746 C C . ALA A 1 95 ? 45.042 -1.739 4.792 1.00 61.00 95 ALA A C 1
ATOM 748 O O . ALA A 1 95 ? 46.259 -1.884 4.814 1.00 61.00 95 ALA A O 1
ATOM 749 N N . ILE A 1 96 ? 44.426 -0.901 5.633 1.00 58.56 96 ILE A N 1
ATOM 750 C CA . ILE A 1 96 ? 45.094 -0.193 6.743 1.00 58.56 96 ILE A CA 1
ATOM 751 C C . ILE A 1 96 ? 45.476 -1.151 7.891 1.00 58.56 96 ILE A C 1
ATOM 753 O O . ILE A 1 96 ? 46.257 -0.782 8.772 1.00 58.56 96 ILE A O 1
ATOM 757 N N . ARG A 1 97 ? 44.930 -2.375 7.918 1.00 58.19 97 ARG A N 1
ATOM 758 C CA . ARG A 1 97 ? 45.116 -3.348 9.006 1.00 58.19 97 ARG A CA 1
ATOM 759 C C . ARG A 1 97 ? 46.042 -4.525 8.653 1.00 58.19 97 ARG A C 1
ATOM 761 O O . ARG A 1 97 ? 46.254 -5.381 9.515 1.00 58.19 97 ARG A O 1
ATOM 768 N N . THR A 1 98 ? 46.621 -4.540 7.453 1.00 52.53 98 THR A N 1
ATOM 769 C CA . THR A 1 98 ? 47.695 -5.455 7.009 1.00 52.53 98 THR A CA 1
ATOM 770 C C . THR A 1 98 ? 48.980 -4.697 6.734 1.00 52.53 98 THR A C 1
ATOM 772 O O . THR A 1 98 ? 50.047 -5.185 7.164 1.00 52.53 98 THR A O 1
#

Radius of gyration: 22.26 Å; chains: 1; bounding box: 68×23×47 Å

Foldseek 3Di:
DVVVLVVVLVVLVVVLVVVLVVCVVVVVPPDPVVVVVSVVSNVCSVCVSVCVSVVVVVVVVVPPVVVVVVVVCVVVVVVVVVVVVVVVVVVVVVVVVD

Sequence (98 aa):
MRNTISNIAWPMSQAGISTVICILPIVVLQNYIPLVFVKTITLVVIWGLWHGLVLLPAFLSQIPLRLLNFNCYRVLVNARNEVTGQEMLLLDGDAIRT

Secondary structure (DSSP, 8-state):
-HHHHHHHHHHHHHHHHHHHHHHHHHHTS--HHHHHHHHHHHHHHHHHHHHHHHHHHHHHHHS-HHHHHHHHHHHHHHHHHHHHHHHHHHHHHHHTT-

InterPro domains:
  IPR051697 Patched domain-containing protein [PTHR10796] (1-63)